Protein AF-A0A836WGK7-F1 (afdb_monomer_lite)

Sequence (81 aa):
MVSVIMIFVCDVYA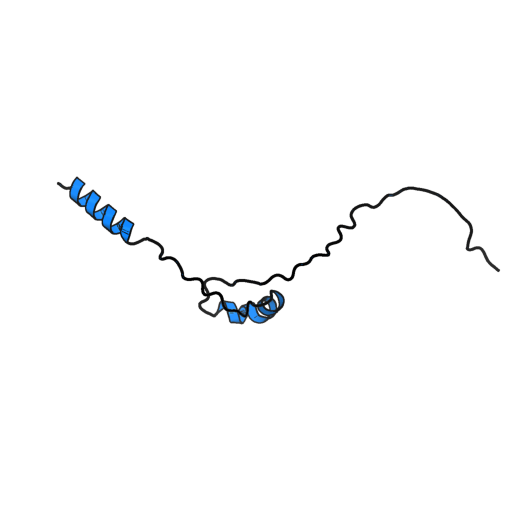MWDRPGKKLVEYGWDVPSPAFVRRHIRKMERLPFDGIVLRLRDTTMLSIRRGGTRTGSADSSRNFTG

Foldseek 3Di:
DVVVVVVVVVVVVVVVPPPPDPPDDDDPDADAPVVCVVCVVVVVPDPDPDGDHDDDPPPDPPVPPDDDPDDDDDDDDDDDD

Structure (mmCIF, N/CA/C/O backbone):
data_AF-A0A836WGK7-F1
#
_entry.id   AF-A0A836WGK7-F1
#
loop_
_atom_site.group_PDB
_atom_site.id
_atom_site.type_symbol
_atom_site.label_atom_id
_atom_site.label_alt_id
_atom_site.label_comp_id
_atom_site.label_asym_id
_atom_site.label_entity_id
_atom_site.label_seq_id
_atom_site.pdbx_PDB_ins_code
_atom_site.Cartn_x
_atom_site.Cartn_y
_atom_site.Cartn_z
_atom_site.occupancy
_atom_site.B_iso_or_equiv
_atom_site.auth_seq_id
_atom_site.auth_comp_id
_atom_site.auth_asym_id
_atom_site.auth_atom_id
_atom_site.pdbx_PDB_model_num
ATOM 1 N N . MET A 1 1 ? -12.560 38.496 29.737 1.00 66.25 1 MET A N 1
ATOM 2 C CA . MET A 1 1 ? -12.495 37.186 30.430 1.00 66.25 1 MET A CA 1
ATOM 3 C C . MET A 1 1 ? -12.969 36.054 29.521 1.00 66.25 1 MET A C 1
ATOM 5 O O . MET A 1 1 ? -12.187 35.153 29.272 1.00 66.25 1 MET A O 1
ATOM 9 N N . VAL A 1 2 ? -14.170 36.136 28.934 1.00 71.31 2 VAL A N 1
ATOM 10 C CA . VAL A 1 2 ? -14.709 35.115 28.002 1.00 71.31 2 VAL A CA 1
ATOM 11 C C . VAL A 1 2 ? -13.822 34.888 26.766 1.00 71.31 2 VAL A C 1
ATOM 13 O O . VAL A 1 2 ? -13.570 33.757 26.374 1.00 71.31 2 VAL A O 1
ATOM 16 N N . SER A 1 3 ? -13.273 35.959 26.196 1.00 64.12 3 SER A N 1
ATOM 17 C CA . SER A 1 3 ? -12.369 35.910 25.040 1.00 64.12 3 SER A CA 1
ATOM 18 C C . SER A 1 3 ? -11.033 35.213 25.325 1.00 64.12 3 SER A C 1
ATOM 20 O O . SER A 1 3 ? -10.513 34.526 24.457 1.00 64.12 3 SER A O 1
ATOM 22 N N . VAL A 1 4 ? -10.503 35.324 26.548 1.00 74.94 4 VAL A N 1
ATOM 23 C CA . VAL A 1 4 ? -9.259 34.644 26.960 1.00 74.94 4 VAL A CA 1
ATOM 24 C C . VAL A 1 4 ? -9.489 33.141 27.105 1.00 74.94 4 VAL A C 1
ATOM 26 O O . VAL A 1 4 ? -8.659 32.346 26.677 1.00 74.94 4 VAL A O 1
ATOM 29 N N . ILE A 1 5 ? -10.649 32.758 27.646 1.00 78.69 5 ILE A N 1
ATOM 30 C CA . ILE A 1 5 ? -11.068 31.356 27.759 1.00 78.69 5 ILE A CA 1
ATOM 31 C C . ILE A 1 5 ? -11.229 30.745 26.363 1.00 78.69 5 ILE A C 1
ATOM 33 O O . ILE A 1 5 ? -10.755 29.641 26.126 1.00 78.69 5 ILE A O 1
ATOM 37 N N . MET A 1 6 ? -11.827 31.476 25.419 1.00 75.25 6 MET A N 1
ATOM 38 C CA . MET A 1 6 ? -12.021 31.000 24.046 1.00 75.25 6 MET A CA 1
ATOM 39 C C . MET A 1 6 ? -10.694 30.744 23.316 1.00 75.25 6 MET A C 1
ATOM 41 O O . MET A 1 6 ? -10.558 29.733 22.634 1.00 75.25 6 MET A O 1
ATOM 45 N N . ILE A 1 7 ? -9.709 31.632 23.491 1.00 76.81 7 ILE A N 1
ATOM 46 C CA . ILE A 1 7 ? -8.366 31.477 22.908 1.00 76.81 7 ILE A CA 1
ATOM 47 C C . ILE A 1 7 ? -7.683 30.232 23.486 1.00 76.81 7 ILE A C 1
ATOM 49 O O . ILE A 1 7 ? -7.231 29.377 22.730 1.00 76.81 7 ILE A O 1
ATOM 53 N N . PHE A 1 8 ? -7.716 30.069 24.812 1.00 76.69 8 PHE A N 1
ATOM 54 C CA . PHE A 1 8 ? -7.156 28.891 25.479 1.00 76.69 8 PHE A CA 1
ATOM 55 C C . PHE A 1 8 ? -7.811 27.582 25.031 1.00 76.69 8 PHE A C 1
ATOM 57 O O . PHE A 1 8 ? -7.130 26.580 24.834 1.00 76.69 8 PHE A O 1
ATOM 64 N N . VAL A 1 9 ? -9.132 27.580 24.855 1.00 80.56 9 VAL A N 1
ATOM 65 C CA . VAL A 1 9 ? -9.866 26.405 24.381 1.00 80.56 9 VAL A CA 1
ATOM 66 C C . VAL A 1 9 ? -9.471 26.075 22.937 1.00 80.56 9 VAL A C 1
ATOM 68 O O . VAL A 1 9 ? -9.154 24.922 22.652 1.00 80.56 9 VAL A O 1
ATOM 71 N N . CYS A 1 10 ? -9.415 27.068 22.042 1.00 72.44 10 CYS A N 1
ATOM 72 C CA . CYS A 1 10 ? -8.989 26.875 20.651 1.00 72.44 10 CYS A CA 1
ATOM 73 C C . CYS A 1 10 ? -7.559 26.324 20.529 1.00 72.44 10 CYS A C 1
ATOM 75 O O . CYS A 1 10 ? -7.336 25.402 19.742 1.00 72.44 10 CYS A O 1
ATOM 77 N N . ASP A 1 11 ? -6.608 26.838 21.313 1.00 64.62 11 ASP A N 1
ATOM 78 C CA . ASP A 1 11 ? -5.210 26.385 21.271 1.00 64.62 11 ASP A CA 1
ATOM 79 C C . ASP A 1 11 ? -5.052 24.921 21.721 1.00 64.62 11 ASP A C 1
ATOM 81 O O . ASP A 1 11 ? -4.280 24.161 21.127 1.00 64.62 11 ASP A O 1
ATOM 85 N N . VAL A 1 12 ? -5.833 24.484 22.717 1.00 71.50 12 VAL A N 1
ATOM 86 C CA . VAL A 1 12 ? -5.854 23.081 23.170 1.00 71.50 12 VAL A CA 1
ATOM 87 C C . VAL A 1 12 ? -6.403 22.154 22.080 1.00 71.50 12 VAL A C 1
ATOM 89 O O . VAL A 1 12 ? -5.826 21.091 21.840 1.00 71.50 12 VAL A O 1
ATOM 92 N N . TYR A 1 13 ? -7.465 22.557 21.373 1.00 69.56 13 TYR A N 1
ATOM 93 C CA . TYR A 1 13 ? -8.010 21.774 20.256 1.00 69.56 13 TYR A CA 1
ATOM 94 C C . TYR A 1 13 ? -7.024 21.666 19.082 1.00 69.56 13 TYR A C 1
ATOM 96 O O . TYR A 1 13 ? -6.869 20.586 18.511 1.00 69.56 13 TYR A O 1
ATOM 104 N N . ALA A 1 14 ? -6.307 22.745 18.752 1.00 63.38 14 ALA A N 1
ATOM 105 C CA . ALA A 1 14 ? -5.335 22.752 17.657 1.00 63.38 14 ALA A CA 1
ATOM 106 C C . ALA A 1 14 ? -4.085 21.889 17.935 1.00 63.38 14 ALA A C 1
ATOM 108 O O . ALA A 1 14 ? -3.441 21.407 17.001 1.00 63.38 14 ALA A O 1
ATOM 109 N N . MET A 1 15 ? -3.726 21.660 19.205 1.00 62.16 15 MET A N 1
ATOM 110 C CA . MET A 1 15 ? -2.641 20.735 19.562 1.00 62.16 15 MET A CA 1
ATOM 111 C C . MET A 1 15 ? -3.007 19.259 19.362 1.00 62.16 15 MET A C 1
ATOM 113 O O . MET A 1 15 ? -2.098 18.452 19.158 1.00 62.16 15 MET A O 1
ATOM 117 N N . TRP A 1 16 ? -4.295 18.902 19.407 1.00 62.91 16 TRP A N 1
ATOM 118 C CA . TRP A 1 16 ? -4.745 17.507 19.352 1.00 62.91 16 TRP A CA 1
ATOM 119 C C . TRP A 1 16 ? -4.712 16.916 17.936 1.00 62.91 16 TRP A C 1
ATOM 121 O O . TRP A 1 16 ? -4.408 15.737 17.769 1.00 62.91 16 TRP A O 1
ATOM 131 N N . ASP A 1 17 ? -4.952 17.731 16.907 1.00 63.78 17 ASP A N 1
ATOM 132 C CA . ASP A 1 17 ? -4.955 17.298 15.502 1.00 63.78 17 ASP A CA 1
ATOM 133 C C . ASP A 1 17 ? -3.599 17.521 14.817 1.00 63.78 17 ASP A C 1
ATOM 135 O O . ASP A 1 17 ? -3.489 18.035 13.704 1.00 63.78 17 ASP A O 1
ATOM 139 N N . ARG A 1 18 ? -2.508 17.163 15.499 1.00 66.00 18 ARG A N 1
ATOM 140 C CA . ARG A 1 18 ? -1.229 16.988 14.810 1.00 66.00 18 ARG A CA 1
ATOM 141 C C . ARG A 1 18 ? -1.208 15.553 14.304 1.00 66.00 18 ARG A C 1
ATOM 143 O O . ARG A 1 18 ? -0.938 14.673 15.122 1.00 66.00 18 ARG A O 1
ATOM 150 N N . PRO A 1 19 ? -1.466 15.279 13.006 1.00 70.94 19 PRO A N 1
ATOM 151 C CA . PRO A 1 19 ? -1.320 13.932 12.480 1.00 70.94 19 PRO A CA 1
ATOM 152 C C . PRO A 1 19 ? 0.106 13.480 12.781 1.00 70.94 19 PRO A C 1
ATOM 154 O O . PRO A 1 19 ? 1.080 14.018 12.240 1.00 70.94 19 PRO A O 1
ATOM 157 N N . GLY A 1 20 ? 0.225 12.547 13.729 1.00 71.88 20 GLY A N 1
ATOM 158 C CA . GLY A 1 20 ? 1.503 12.000 14.148 1.00 71.88 20 GLY A CA 1
ATOM 159 C C . GLY A 1 20 ? 2.250 11.517 12.913 1.00 71.88 20 GLY A C 1
ATOM 160 O O . GLY A 1 20 ? 1.640 11.009 11.969 1.00 71.88 20 GLY A O 1
ATOM 161 N N . LYS A 1 21 ? 3.570 11.722 12.880 1.00 69.00 21 LYS A N 1
ATOM 162 C CA . LYS A 1 21 ? 4.393 11.238 11.770 1.00 69.00 21 LYS A CA 1
ATOM 163 C C . LYS A 1 21 ? 4.174 9.728 11.662 1.00 69.00 21 LYS A C 1
ATOM 165 O O . LYS A 1 21 ? 4.613 8.981 12.531 1.00 69.00 21 LYS A O 1
ATOM 170 N N . LYS A 1 22 ? 3.446 9.295 10.628 1.00 64.31 22 LYS A N 1
ATOM 171 C CA . LYS A 1 22 ? 3.212 7.876 10.365 1.00 64.31 22 LYS A CA 1
ATOM 172 C C . LYS A 1 22 ? 4.564 7.262 10.018 1.00 64.31 22 LYS A C 1
ATOM 174 O O . LYS A 1 22 ? 5.172 7.640 9.017 1.00 64.31 22 LYS A O 1
ATOM 179 N N . LEU A 1 23 ? 5.061 6.383 10.884 1.00 62.47 23 LEU A N 1
ATOM 180 C CA . LEU A 1 23 ? 6.287 5.638 10.637 1.00 62.47 23 LEU A CA 1
ATOM 181 C C . LEU A 1 23 ? 6.002 4.682 9.472 1.00 62.47 23 LEU A C 1
ATOM 183 O O . LEU A 1 23 ? 5.220 3.746 9.615 1.00 62.47 23 LEU A O 1
ATOM 187 N N . VAL A 1 24 ? 6.570 4.957 8.300 1.00 66.94 24 VAL A N 1
ATOM 188 C CA . VAL A 1 24 ? 6.482 4.043 7.158 1.00 66.94 24 VAL A CA 1
ATOM 189 C C . VAL A 1 24 ? 7.607 3.030 7.313 1.00 66.94 24 VAL A C 1
ATOM 191 O O . VAL A 1 24 ? 8.775 3.367 7.125 1.00 66.94 24 VAL A O 1
ATOM 194 N N . GLU A 1 25 ? 7.269 1.801 7.695 1.00 62.97 25 GLU A N 1
ATOM 195 C CA . GLU A 1 25 ? 8.238 0.709 7.744 1.00 62.97 25 GLU A CA 1
ATOM 196 C C . GLU A 1 25 ? 8.543 0.236 6.315 1.00 62.97 25 GLU A C 1
ATOM 198 O O . GLU A 1 25 ? 7.650 -0.187 5.578 1.00 62.97 25 GLU A O 1
ATOM 203 N N . TYR A 1 26 ? 9.810 0.335 5.904 1.00 64.00 26 TYR A N 1
ATOM 204 C CA . TYR A 1 26 ? 10.277 -0.164 4.612 1.00 64.00 26 TYR A CA 1
ATOM 205 C C . TYR A 1 26 ? 11.016 -1.490 4.809 1.00 64.00 26 TYR A C 1
ATOM 207 O O . TYR A 1 26 ? 12.175 -1.518 5.223 1.00 64.00 26 TYR A O 1
ATOM 215 N N . GLY A 1 27 ? 10.330 -2.596 4.514 1.00 68.25 27 GLY A N 1
ATOM 216 C CA . GLY A 1 27 ? 10.939 -3.923 4.459 1.00 68.25 27 GLY A CA 1
ATOM 217 C C . GLY A 1 27 ? 11.800 -4.110 3.205 1.00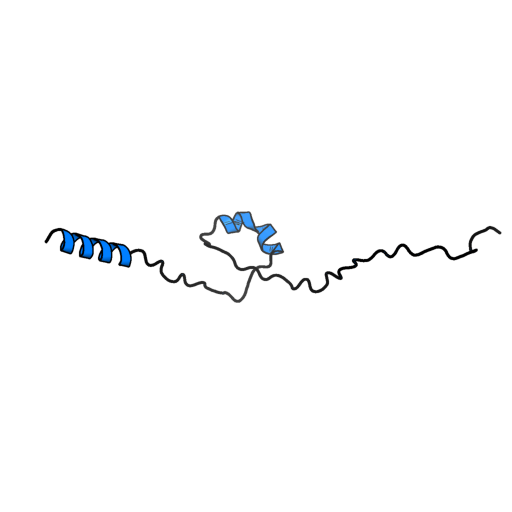 68.25 27 GLY A C 1
ATOM 218 O O . GLY A 1 27 ? 11.554 -3.507 2.163 1.00 68.25 27 GLY A O 1
ATOM 219 N N . TRP A 1 28 ? 12.800 -4.990 3.289 1.00 68.50 28 TRP A N 1
ATOM 220 C CA . TRP A 1 28 ? 13.691 -5.323 2.168 1.00 68.50 28 TRP A CA 1
ATOM 221 C C . TRP A 1 28 ? 12.991 -6.032 0.990 1.00 68.50 28 TRP A C 1
ATOM 223 O O . TRP A 1 28 ? 13.531 -6.037 -0.117 1.00 68.50 28 TRP A O 1
ATOM 233 N N . ASP A 1 29 ? 11.797 -6.599 1.197 1.00 69.81 29 ASP A N 1
ATOM 234 C CA . ASP A 1 29 ? 11.051 -7.358 0.185 1.00 69.81 29 ASP A CA 1
ATOM 235 C C . ASP A 1 29 ? 9.840 -6.568 -0.342 1.00 69.81 29 ASP A C 1
ATOM 237 O O . ASP A 1 29 ? 8.706 -6.703 0.120 1.00 69.81 29 ASP A O 1
ATOM 241 N N . VAL A 1 30 ? 10.097 -5.676 -1.301 1.00 79.88 30 VAL A N 1
ATOM 242 C CA . VAL A 1 30 ? 9.053 -4.871 -1.949 1.00 79.88 30 VAL A CA 1
ATOM 243 C C . VAL A 1 30 ? 8.388 -5.687 -3.061 1.00 79.88 30 VAL A C 1
ATOM 245 O O . VAL A 1 30 ? 9.069 -6.094 -4.011 1.00 79.88 30 VAL A O 1
ATOM 248 N N . PRO A 1 31 ? 7.058 -5.888 -3.028 1.00 84.56 31 PRO A N 1
ATOM 249 C CA . PRO A 1 31 ? 6.388 -6.724 -4.008 1.00 84.56 31 PRO A CA 1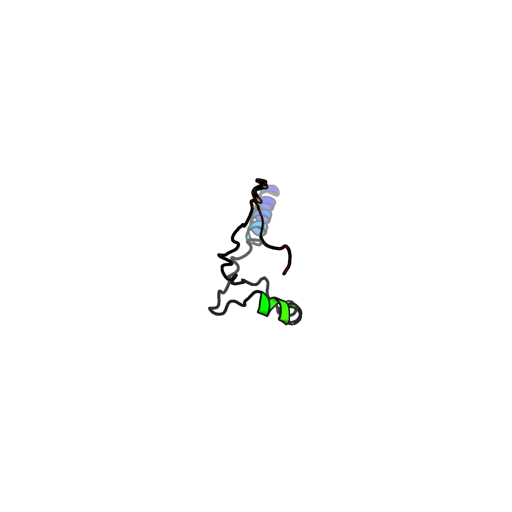
ATOM 250 C C . PRO A 1 31 ? 6.438 -6.104 -5.409 1.00 84.56 31 PRO A C 1
ATOM 252 O O . PRO A 1 31 ? 6.284 -4.897 -5.611 1.00 84.56 31 PRO A O 1
ATOM 255 N N . SER A 1 32 ? 6.604 -6.961 -6.418 1.00 86.50 32 SER A N 1
ATOM 256 C CA . SER A 1 32 ? 6.471 -6.538 -7.815 1.00 86.50 32 SER A CA 1
ATOM 257 C C . SER A 1 32 ? 5.002 -6.239 -8.166 1.00 86.50 32 SER A C 1
ATOM 259 O O . SER A 1 32 ? 4.099 -6.910 -7.651 1.00 86.50 32 SER A O 1
ATOM 261 N N . PRO A 1 33 ? 4.726 -5.333 -9.124 1.00 88.50 33 PRO A N 1
ATOM 262 C CA . PRO A 1 33 ? 3.359 -5.055 -9.577 1.00 88.50 33 PRO A CA 1
ATOM 263 C C . PRO A 1 33 ? 2.597 -6.307 -10.044 1.00 88.50 33 PRO A C 1
ATOM 265 O O . PRO A 1 33 ? 1.394 -6.433 -9.830 1.00 88.50 33 PRO A O 1
ATOM 268 N N . ALA A 1 34 ? 3.298 -7.276 -10.645 1.00 87.38 34 ALA A N 1
ATOM 269 C CA . ALA A 1 34 ? 2.701 -8.534 -11.090 1.00 87.38 34 ALA A CA 1
ATOM 270 C C . ALA A 1 34 ? 2.229 -9.413 -9.920 1.00 87.38 34 ALA A C 1
ATOM 272 O O . ALA A 1 34 ? 1.204 -10.086 -10.033 1.00 87.38 34 ALA A O 1
ATOM 273 N N . PHE A 1 35 ? 2.965 -9.415 -8.805 1.00 88.94 35 PHE A N 1
ATOM 274 C CA . PHE A 1 35 ? 2.571 -10.134 -7.596 1.00 88.94 35 PHE A CA 1
ATOM 275 C C . PHE A 1 35 ? 1.334 -9.500 -6.959 1.00 88.94 35 PHE A C 1
ATOM 277 O O . PHE A 1 35 ? 0.378 -10.217 -6.655 1.00 88.94 35 PHE A O 1
ATOM 284 N N . VAL A 1 36 ? 1.321 -8.169 -6.842 1.00 89.75 36 VAL A N 1
ATOM 285 C CA . VAL A 1 36 ? 0.181 -7.420 -6.295 1.00 89.75 36 VAL A CA 1
ATOM 286 C C . VAL A 1 36 ? -1.065 -7.623 -7.145 1.00 89.75 36 VAL A C 1
ATOM 288 O O . VAL A 1 36 ? -2.111 -7.967 -6.605 1.00 89.75 36 VAL A O 1
ATOM 291 N N . ARG A 1 37 ? -0.958 -7.551 -8.479 1.00 89.81 37 ARG A N 1
ATOM 292 C CA . ARG A 1 37 ? -2.106 -7.777 -9.373 1.00 89.81 37 ARG A CA 1
ATOM 293 C C . ARG A 1 37 ? -2.775 -9.137 -9.156 1.00 89.81 37 ARG A C 1
ATOM 295 O O . ARG A 1 37 ? -3.993 -9.234 -9.252 1.00 89.81 37 ARG A O 1
ATOM 302 N N . ARG A 1 38 ? -1.999 -10.184 -8.859 1.00 94.06 38 ARG A N 1
ATOM 303 C CA . ARG A 1 38 ? -2.539 -11.531 -8.601 1.00 94.06 38 ARG A CA 1
ATOM 304 C C . ARG A 1 38 ? -3.169 -11.684 -7.216 1.00 94.06 38 ARG A C 1
ATOM 306 O O . ARG A 1 38 ? -4.032 -12.537 -7.053 1.00 94.06 38 ARG A O 1
ATOM 313 N N . HIS A 1 39 ? -2.762 -10.877 -6.236 1.00 91.12 39 HIS A N 1
ATOM 314 C CA . HIS A 1 39 ? -3.145 -11.059 -4.830 1.00 91.12 39 HIS A CA 1
ATOM 315 C C . HIS A 1 39 ? -3.895 -9.867 -4.221 1.00 91.12 39 HIS A C 1
ATOM 317 O O . HIS A 1 39 ? -4.175 -9.884 -3.022 1.00 91.12 39 HIS A O 1
ATOM 323 N N . ILE A 1 40 ? -4.273 -8.867 -5.026 1.00 90.06 40 ILE A N 1
ATOM 324 C CA . ILE A 1 40 ? -4.878 -7.615 -4.552 1.00 90.06 40 ILE A CA 1
ATOM 325 C C . ILE A 1 40 ? -6.100 -7.850 -3.656 1.00 90.06 40 ILE A C 1
ATOM 327 O O . ILE A 1 40 ? -6.189 -7.272 -2.584 1.00 90.06 40 ILE A O 1
ATOM 331 N N . ARG A 1 41 ? -6.966 -8.814 -3.997 1.00 92.81 41 ARG A N 1
ATOM 332 C CA . ARG A 1 41 ? -8.158 -9.158 -3.197 1.00 92.81 41 ARG A CA 1
ATOM 333 C C . ARG A 1 41 ? -7.848 -9.658 -1.789 1.00 92.81 41 ARG A C 1
ATOM 335 O O . ARG A 1 41 ? -8.668 -9.498 -0.890 1.00 92.81 41 ARG A O 1
ATOM 342 N N . LYS A 1 42 ? -6.694 -10.299 -1.599 1.00 90.69 42 LYS A N 1
ATOM 343 C CA . LYS A 1 42 ? -6.216 -10.731 -0.281 1.00 90.69 42 LYS A CA 1
ATOM 344 C C . LYS A 1 42 ? -5.551 -9.566 0.456 1.00 90.69 42 LYS A C 1
ATOM 346 O O . LYS A 1 42 ? -5.717 -9.454 1.663 1.00 90.69 42 LYS A O 1
ATOM 351 N N . MET A 1 43 ? -4.835 -8.708 -0.270 1.00 88.06 43 MET A N 1
ATOM 352 C CA . MET A 1 43 ? -4.127 -7.547 0.278 1.00 88.06 43 MET A CA 1
ATOM 353 C C . MET A 1 43 ? -5.074 -6.436 0.751 1.00 88.06 43 MET A C 1
ATOM 355 O O . MET A 1 43 ? -4.828 -5.867 1.804 1.00 88.06 43 MET A O 1
ATOM 359 N N . GLU A 1 44 ? -6.186 -6.194 0.048 1.00 88.75 44 GLU A N 1
ATOM 360 C CA . GLU A 1 44 ? -7.230 -5.216 0.421 1.00 88.75 44 GLU A CA 1
ATOM 361 C C . GLU A 1 44 ? -7.899 -5.520 1.773 1.00 88.75 44 GLU A C 1
ATOM 363 O O . GLU A 1 44 ? -8.501 -4.642 2.380 1.00 88.75 44 GLU A O 1
ATOM 368 N N . ARG A 1 45 ? -7.826 -6.771 2.244 1.00 90.06 45 ARG A N 1
ATOM 369 C CA . ARG A 1 45 ? -8.419 -7.202 3.523 1.00 90.06 45 ARG A CA 1
ATOM 370 C C . ARG A 1 45 ? -7.478 -7.033 4.712 1.00 90.06 45 ARG A C 1
ATOM 372 O O . ARG A 1 45 ? -7.888 -7.269 5.845 1.00 90.06 45 ARG A O 1
ATOM 379 N N . LEU A 1 46 ? -6.214 -6.717 4.456 1.00 84.62 46 LEU A N 1
ATOM 380 C CA . LEU A 1 46 ? -5.211 -6.502 5.489 1.00 84.62 46 LEU A CA 1
ATOM 381 C C . LEU A 1 46 ? -5.214 -5.018 5.882 1.00 84.62 46 LEU A C 1
ATOM 383 O O . LEU A 1 46 ? -5.527 -4.178 5.039 1.00 84.62 46 LEU A O 1
ATOM 387 N N . PRO A 1 47 ? -4.875 -4.673 7.136 1.00 84.12 47 PRO A N 1
ATOM 388 C CA . PRO A 1 47 ? -4.911 -3.297 7.629 1.00 84.12 47 PRO A CA 1
ATOM 389 C C . PRO A 1 47 ? -3.699 -2.488 7.125 1.00 84.12 47 PRO A C 1
ATOM 391 O O . PRO A 1 47 ? -2.924 -1.949 7.912 1.00 84.12 47 PRO A O 1
ATOM 394 N N . PHE A 1 48 ? -3.497 -2.446 5.807 1.00 76.56 48 PHE A N 1
ATOM 395 C CA . PHE A 1 48 ? -2.463 -1.640 5.168 1.00 76.56 48 PHE A CA 1
ATOM 396 C C . PHE A 1 48 ? -3.048 -0.299 4.718 1.00 76.56 48 PHE A C 1
ATOM 398 O O . PHE A 1 48 ? -4.016 -0.263 3.966 1.00 76.56 48 PHE A O 1
ATOM 405 N N . ASP A 1 49 ? -2.409 0.799 5.125 1.00 78.06 49 ASP A N 1
ATOM 406 C CA . ASP A 1 49 ? -2.757 2.167 4.699 1.00 78.06 49 ASP A CA 1
ATOM 407 C C . ASP A 1 49 ? -2.196 2.512 3.299 1.00 78.06 49 ASP A C 1
ATOM 409 O O . ASP A 1 49 ? -2.550 3.522 2.695 1.00 78.06 49 ASP A O 1
ATOM 413 N N . GLY A 1 50 ? -1.296 1.680 2.768 1.00 80.06 50 GLY A N 1
ATOM 414 C CA . GLY A 1 50 ? -0.650 1.865 1.472 1.00 80.06 50 GLY A CA 1
ATOM 415 C C . GLY A 1 50 ? 0.445 0.827 1.230 1.00 80.06 50 GLY A C 1
ATOM 416 O O . GLY A 1 50 ? 0.910 0.175 2.163 1.00 80.06 50 GLY A O 1
ATOM 417 N N . ILE A 1 51 ? 0.855 0.663 -0.030 1.00 82.56 51 ILE A N 1
ATOM 418 C CA . ILE A 1 51 ? 1.937 -0.249 -0.425 1.00 82.56 51 ILE A CA 1
ATOM 419 C C . ILE A 1 51 ? 2.950 0.472 -1.315 1.00 82.56 51 ILE A C 1
ATOM 421 O O . ILE A 1 51 ? 2.583 1.285 -2.163 1.00 82.56 51 ILE A O 1
ATOM 425 N N . VAL A 1 52 ? 4.228 0.141 -1.152 1.00 82.12 52 VAL A N 1
ATOM 426 C CA . VAL A 1 52 ? 5.299 0.569 -2.059 1.00 82.12 52 VAL A CA 1
ATOM 427 C C . VAL A 1 52 ? 5.500 -0.522 -3.108 1.00 82.12 52 VAL A C 1
ATOM 429 O O . VAL A 1 52 ? 5.485 -1.709 -2.785 1.00 82.12 52 VAL A O 1
ATOM 432 N N . LEU A 1 53 ? 5.670 -0.134 -4.373 1.00 85.50 53 LEU A N 1
ATOM 433 C CA . LEU A 1 53 ? 5.915 -1.056 -5.481 1.00 85.50 53 LEU A CA 1
ATOM 434 C C . LEU A 1 53 ? 7.277 -0.775 -6.093 1.00 85.50 53 LEU A C 1
ATOM 436 O O . LEU A 1 53 ? 7.576 0.359 -6.468 1.00 85.50 53 LEU A O 1
ATOM 440 N N . ARG A 1 54 ? 8.076 -1.825 -6.278 1.00 80.44 54 ARG A N 1
ATOM 441 C CA . ARG A 1 54 ? 9.311 -1.719 -7.048 1.00 80.44 54 ARG A CA 1
ATOM 442 C C . ARG A 1 54 ? 8.987 -1.921 -8.519 1.00 80.44 54 ARG A C 1
ATOM 444 O O . ARG A 1 54 ? 8.712 -3.040 -8.963 1.00 80.44 54 ARG A O 1
ATOM 451 N N . LEU A 1 55 ? 9.003 -0.833 -9.278 1.00 81.62 55 LEU A N 1
ATOM 452 C CA . LEU A 1 55 ? 8.912 -0.911 -10.727 1.00 81.62 55 LEU A CA 1
ATOM 453 C C . LEU A 1 55 ? 10.259 -1.400 -11.269 1.00 81.62 55 LEU A C 1
ATOM 455 O O . LEU A 1 55 ? 11.314 -0.965 -10.816 1.00 81.62 55 LEU A O 1
ATOM 459 N N . ARG A 1 56 ? 10.234 -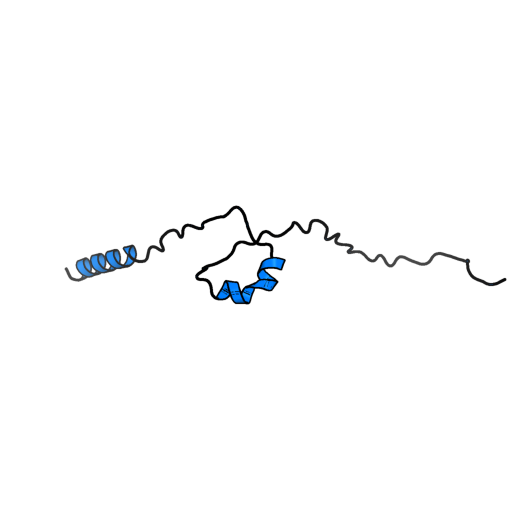2.349 -12.207 1.00 74.38 56 ARG A N 1
ATOM 460 C CA . ARG A 1 56 ? 11.434 -2.666 -12.986 1.00 74.38 56 ARG A CA 1
ATOM 461 C C . ARG A 1 56 ? 11.624 -1.533 -13.982 1.00 74.38 56 ARG A C 1
ATOM 463 O O . ARG A 1 56 ? 10.659 -1.185 -14.666 1.00 74.38 56 ARG A O 1
ATOM 470 N N . ASP A 1 57 ? 12.835 -0.998 -14.070 1.00 64.56 57 ASP A N 1
ATOM 471 C CA . ASP A 1 57 ? 13.179 -0.007 -15.081 1.00 64.56 57 ASP A CA 1
ATOM 472 C C . ASP A 1 57 ? 12.849 -0.590 -16.454 1.00 64.56 57 ASP A C 1
ATOM 474 O O . ASP A 1 57 ? 13.509 -1.503 -16.950 1.00 64.56 57 ASP A O 1
ATOM 478 N N . THR A 1 58 ? 11.780 -0.092 -17.072 1.00 58.97 58 THR A N 1
ATOM 479 C CA . THR A 1 58 ? 11.482 -0.388 -18.475 1.00 58.97 58 THR A CA 1
ATOM 480 C C . THR A 1 58 ? 12.367 0.525 -19.319 1.00 58.97 58 THR A C 1
ATOM 482 O O . THR A 1 58 ? 11.896 1.335 -20.112 1.00 58.97 58 THR A O 1
ATOM 485 N N . THR A 1 59 ? 13.682 0.434 -19.124 1.00 55.53 59 THR A N 1
ATOM 486 C CA . THR A 1 59 ? 14.666 1.109 -19.970 1.00 55.53 59 THR A CA 1
ATOM 487 C C . THR A 1 59 ? 14.834 0.283 -21.2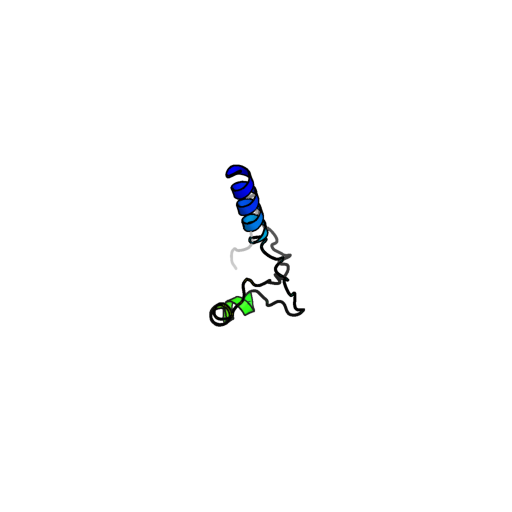37 1.00 55.53 59 THR A C 1
ATOM 489 O O . THR A 1 59 ? 15.832 -0.397 -21.425 1.00 55.53 59 THR A O 1
ATOM 492 N N . MET A 1 60 ? 13.793 0.281 -22.071 1.00 53.59 60 MET A N 1
ATOM 493 C CA . MET A 1 60 ? 13.858 0.064 -23.519 1.00 53.59 60 MET A CA 1
ATOM 494 C C . MET A 1 60 ? 12.468 0.220 -24.153 1.00 53.59 60 MET A C 1
ATOM 496 O O . MET A 1 60 ? 12.046 -0.575 -24.988 1.00 53.59 60 MET A O 1
ATOM 500 N N . LEU A 1 61 ? 11.746 1.300 -23.835 1.00 56.47 61 LEU A N 1
ATOM 501 C CA . LEU A 1 61 ? 10.872 1.848 -24.868 1.00 56.47 61 LEU A CA 1
ATOM 502 C C . LEU A 1 61 ? 11.784 2.605 -25.837 1.00 56.47 61 LEU A C 1
ATOM 504 O O . LEU A 1 61 ? 11.982 3.812 -25.716 1.00 56.47 61 LEU A O 1
ATOM 508 N N . SER A 1 62 ? 12.390 1.870 -26.775 1.00 60.22 62 SER A N 1
ATOM 509 C CA . SER A 1 62 ? 12.866 2.488 -28.006 1.00 60.22 62 SER A CA 1
ATOM 510 C C . SER A 1 62 ? 11.639 3.146 -28.628 1.00 60.22 62 SER A C 1
ATOM 512 O O . SER A 1 62 ? 10.750 2.491 -29.173 1.00 60.22 62 SER A O 1
ATOM 514 N N . ILE A 1 63 ? 11.521 4.461 -28.453 1.00 62.50 63 ILE A N 1
ATOM 515 C CA . ILE A 1 63 ? 10.536 5.255 -29.169 1.00 62.50 63 ILE A CA 1
ATOM 516 C C . ILE A 1 63 ? 10.984 5.220 -30.630 1.00 62.50 63 ILE A C 1
ATOM 518 O O . ILE A 1 63 ? 11.681 6.100 -31.123 1.00 62.50 63 ILE A O 1
ATOM 522 N N . ARG A 1 64 ? 10.588 4.157 -31.332 1.00 59.06 64 ARG A N 1
ATOM 523 C CA . ARG A 1 64 ? 10.600 4.050 -32.785 1.00 59.06 64 ARG A CA 1
ATOM 524 C C . ARG A 1 64 ? 9.461 4.936 -33.299 1.00 59.06 64 ARG A C 1
ATOM 526 O O . ARG A 1 64 ? 8.427 4.448 -33.743 1.00 59.06 64 ARG A O 1
ATOM 533 N N . ARG A 1 65 ? 9.614 6.257 -33.159 1.00 67.12 65 ARG A N 1
ATOM 534 C CA . ARG A 1 65 ? 8.802 7.257 -33.867 1.00 67.12 65 ARG A CA 1
ATOM 535 C C . ARG A 1 65 ? 9.603 7.754 -35.054 1.00 67.12 65 ARG A C 1
ATOM 537 O O . ARG A 1 65 ? 10.656 8.350 -34.875 1.00 67.12 65 ARG A O 1
ATOM 544 N N . GLY A 1 66 ? 9.058 7.547 -36.243 1.00 45.22 66 GLY A N 1
ATOM 545 C CA . GLY A 1 66 ? 9.561 8.166 -37.461 1.00 45.22 66 GLY A CA 1
ATOM 546 C C . GLY A 1 66 ? 9.430 7.237 -38.650 1.00 45.22 66 GLY A C 1
ATOM 547 O O . GLY A 1 66 ? 10.415 6.672 -39.105 1.00 45.22 66 GLY A O 1
ATOM 548 N N . GLY A 1 67 ? 8.204 7.062 -39.146 1.00 57.25 67 GLY A N 1
ATOM 549 C CA . GLY A 1 67 ? 8.011 6.604 -40.513 1.00 57.25 67 GLY A CA 1
ATOM 550 C C . GLY A 1 67 ? 8.442 7.715 -41.465 1.00 57.25 67 GLY A C 1
ATOM 551 O O . GLY A 1 67 ? 7.753 8.727 -41.569 1.00 57.25 67 GLY A O 1
ATOM 552 N N . THR A 1 68 ? 9.558 7.528 -42.163 1.00 51.56 68 THR A N 1
ATOM 553 C CA . THR A 1 68 ? 9.900 8.307 -43.354 1.00 51.56 68 THR A CA 1
ATOM 554 C C . THR A 1 68 ? 9.342 7.584 -44.573 1.00 51.56 68 THR A C 1
ATOM 556 O O . THR A 1 68 ? 9.877 6.595 -45.066 1.00 51.56 68 THR A O 1
ATOM 559 N N . ARG A 1 69 ? 8.200 8.082 -45.054 1.00 56.19 69 ARG A N 1
ATOM 560 C CA . ARG A 1 69 ? 7.766 7.872 -46.434 1.00 56.19 69 ARG A CA 1
ATOM 561 C C . ARG A 1 69 ? 8.696 8.684 -47.337 1.00 56.19 69 ARG A C 1
ATOM 563 O O . ARG A 1 69 ? 8.432 9.845 -47.613 1.00 56.19 69 ARG A O 1
ATOM 570 N N . THR A 1 70 ? 9.782 8.069 -47.764 1.00 49.31 70 THR A N 1
ATOM 571 C CA . THR A 1 70 ? 10.651 8.519 -48.859 1.00 49.31 70 THR A CA 1
ATOM 572 C C . THR A 1 70 ? 11.091 7.221 -49.513 1.00 49.31 70 THR A C 1
ATOM 574 O O . THR A 1 70 ? 11.879 6.487 -48.938 1.00 49.31 70 THR A O 1
ATOM 577 N N . GLY A 1 71 ? 10.438 6.740 -50.555 1.00 45.78 71 GLY A N 1
ATOM 578 C CA . GLY A 1 71 ? 10.324 7.391 -51.847 1.00 45.78 71 GLY A CA 1
ATOM 579 C C . GLY A 1 71 ? 10.907 6.380 -52.830 1.00 45.78 71 GLY A C 1
ATOM 580 O O . GLY A 1 71 ? 11.983 5.846 -52.592 1.00 45.78 71 GLY A O 1
ATOM 581 N N . SER A 1 72 ? 10.116 6.050 -53.842 1.00 58.53 72 SER A N 1
ATOM 582 C CA . SER A 1 72 ? 10.478 5.328 -55.063 1.00 58.53 72 SER A CA 1
ATOM 583 C C . SER A 1 72 ? 11.980 5.189 -55.364 1.00 58.53 72 SER A C 1
ATOM 585 O O . SER A 1 72 ? 12.637 6.177 -55.684 1.00 58.53 72 SER A O 1
ATOM 587 N N . ALA A 1 73 ? 12.460 3.949 -55.367 1.00 54.38 73 ALA A N 1
ATOM 588 C CA . ALA A 1 73 ? 13.507 3.422 -56.242 1.00 54.38 73 ALA A CA 1
ATOM 589 C C . ALA A 1 73 ? 13.444 1.893 -56.068 1.00 54.38 73 ALA A C 1
ATOM 591 O O . ALA A 1 73 ? 13.560 1.399 -54.953 1.00 54.38 73 ALA A O 1
ATOM 592 N N . ASP A 1 74 ? 12.963 1.169 -57.078 1.00 54.69 74 ASP A N 1
ATOM 593 C CA . ASP A 1 74 ? 13.860 0.475 -58.015 1.00 54.69 74 ASP A CA 1
ATOM 594 C C . ASP A 1 74 ? 14.259 -0.898 -57.439 1.00 54.69 74 ASP A C 1
ATOM 596 O O . ASP A 1 74 ? 14.626 -1.027 -56.282 1.00 54.69 74 ASP A O 1
ATOM 600 N N . SER A 1 75 ? 14.228 -2.021 -58.124 1.00 51.72 75 SER A N 1
ATOM 601 C CA . SER A 1 75 ? 13.676 -2.454 -59.389 1.00 51.72 75 SER A CA 1
ATOM 602 C C . SER A 1 75 ? 13.931 -3.960 -59.398 1.00 51.72 75 SER A C 1
ATOM 604 O O . SER A 1 75 ? 14.828 -4.472 -58.720 1.00 51.72 75 SER A O 1
ATOM 606 N N . SER A 1 76 ? 13.122 -4.672 -60.175 1.00 59.94 76 SER A N 1
ATOM 607 C CA . SER A 1 76 ? 13.532 -5.912 -60.836 1.00 59.94 76 SER A CA 1
ATOM 608 C C . SER A 1 76 ? 14.201 -6.990 -59.975 1.00 59.94 76 SER A C 1
ATOM 610 O O . SER A 1 76 ? 15.392 -7.222 -60.132 1.00 59.94 76 SER A O 1
ATOM 612 N N . ARG A 1 77 ? 13.432 -7.732 -59.165 1.00 60.31 77 ARG A N 1
ATOM 613 C CA . ARG A 1 77 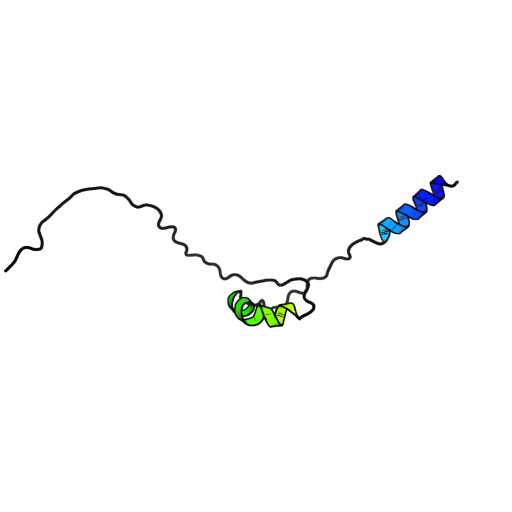? 13.665 -9.174 -58.911 1.00 60.31 77 ARG A CA 1
ATOM 614 C C . ARG A 1 77 ? 12.346 -9.839 -58.539 1.00 60.31 77 ARG A C 1
ATOM 616 O O . ARG A 1 77 ? 12.015 -9.909 -57.364 1.00 60.31 77 ARG A O 1
ATOM 623 N N . ASN A 1 78 ? 11.563 -10.213 -59.548 1.00 53.62 78 ASN A N 1
ATOM 624 C CA . ASN A 1 78 ? 10.688 -11.392 -59.563 1.00 53.62 78 ASN A CA 1
ATOM 625 C C . ASN A 1 78 ? 9.829 -11.341 -60.828 1.00 53.62 78 ASN A C 1
ATOM 627 O O . ASN A 1 78 ? 8.699 -10.859 -60.816 1.00 53.62 78 ASN A O 1
ATOM 631 N N . PHE A 1 79 ? 10.393 -11.844 -61.924 1.00 47.84 79 PHE A N 1
ATOM 632 C CA . PHE A 1 79 ? 9.613 -12.317 -63.058 1.00 47.84 79 PHE A CA 1
ATOM 633 C C . PHE A 1 79 ? 10.316 -13.549 -63.639 1.00 47.84 79 PHE A C 1
ATOM 635 O O . PHE A 1 79 ? 11.285 -13.429 -64.375 1.00 47.84 79 PHE A O 1
ATOM 642 N N . THR A 1 80 ? 9.843 -14.701 -63.162 1.00 48.44 80 THR A N 1
ATOM 643 C CA . THR A 1 80 ? 9.592 -15.956 -63.891 1.00 48.44 80 THR A CA 1
ATOM 644 C C . THR A 1 80 ? 10.719 -16.655 -64.660 1.00 48.44 80 THR A C 1
ATOM 646 O O . THR A 1 80 ? 11.390 -16.083 -65.513 1.00 48.44 80 THR A O 1
ATOM 649 N N . GLY A 1 81 ? 10.789 -17.965 -64.421 1.00 44.25 81 GLY A N 1
ATOM 650 C CA . GLY A 1 81 ? 11.525 -18.980 -65.164 1.00 44.25 81 GLY A CA 1
ATOM 651 C C . GLY A 1 81 ? 11.355 -20.308 -64.455 1.00 44.25 81 GLY A C 1
ATOM 652 O O . GLY A 1 81 ? 12.298 -20.679 -63.730 1.00 44.25 81 GLY A O 1
#

Secondary structure (DSSP, 8-state):
-HHHHHHHHHHHHHHHT----------S-PPPHHHHHHHHHHHTTS--S---------TT---------------------

pLDDT: mean 70.22, std 13.39, range [44.25, 94.06]

Radius of gyration: 31.62 Å; chains: 1; bounding box: 29×56×96 Å